Protein AF-A0A655ZKI4-F1 (afdb_monomer)

Mean predicted aligned error: 7.16 Å

Nearest PDB structures (foldseek):
  3srt-assembly2_B  TM=9.860E-01  e=1.056E-05  Clostridioides difficile 630
  4n6b-assembly2_F  TM=9.598E-01  e=2.136E-05  Glycine max
  4n6b-assembly1_D  TM=9.614E-01  e=1.060E-04  Glycine max
  3nz2-assembly1_C  TM=8.302E-01  e=2.589E-05  Vibrio cholerae O1 biovar El Tor str. N16961
  6wye-assembly1_E-4  TM=9.102E-01  e=1.205E-04  Neisseria gonorrhoeae

Structure (mmCIF, N/CA/C/O backbone):
data_AF-A0A655ZKI4-F1
#
_entry.id   AF-A0A655ZKI4-F1
#
loop_
_atom_site.group_PDB
_atom_site.id
_atom_site.type_symbol
_atom_site.label_atom_id
_atom_site.label_alt_id
_atom_site.label_comp_id
_atom_site.label_asym_id
_atom_site.label_entity_id
_atom_site.label_seq_id
_a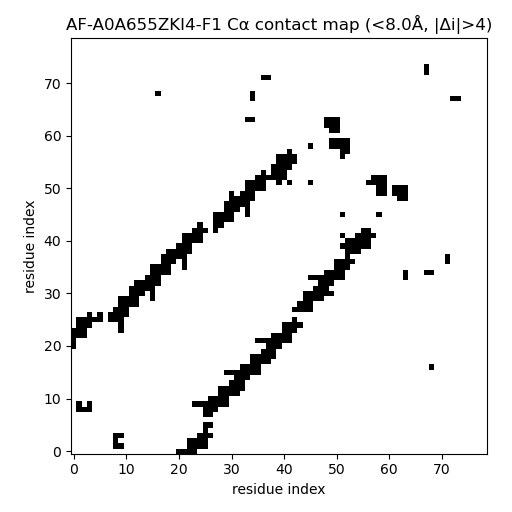tom_site.pdbx_PDB_ins_code
_atom_site.Cartn_x
_atom_site.Cartn_y
_atom_site.Cartn_z
_atom_site.occupancy
_atom_site.B_iso_or_equiv
_atom_site.auth_seq_id
_atom_site.auth_comp_id
_atom_site.auth_asym_id
_atom_site.auth_atom_id
_atom_site.pdbx_PDB_model_num
ATOM 1 N N . MET A 1 1 ? -7.319 -6.582 0.552 1.00 84.19 1 MET A N 1
ATOM 2 C CA . MET A 1 1 ? -7.718 -6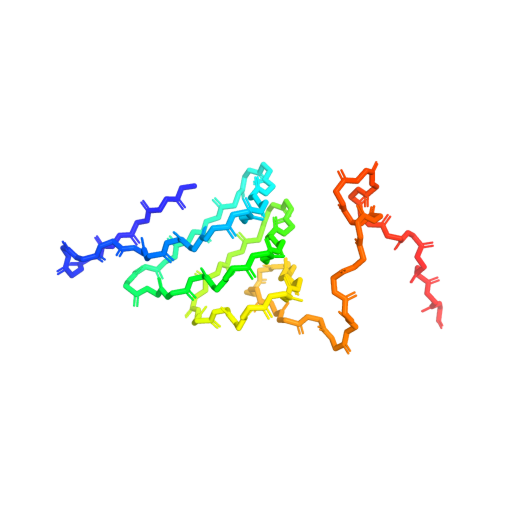.777 1.958 1.00 84.19 1 MET A CA 1
ATOM 3 C C . MET A 1 1 ? -6.954 -5.779 2.808 1.00 84.19 1 MET A C 1
ATOM 5 O O . MET A 1 1 ? -5.762 -5.619 2.581 1.00 84.19 1 MET A O 1
ATOM 9 N N . ILE A 1 2 ? -7.628 -5.117 3.746 1.00 90.75 2 ILE A N 1
ATOM 10 C CA . ILE A 1 2 ? -6.993 -4.328 4.809 1.00 90.75 2 ILE A CA 1
ATOM 11 C C . ILE A 1 2 ? -7.327 -5.051 6.112 1.00 90.75 2 ILE A C 1
ATOM 13 O O . ILE A 1 2 ? -8.498 -5.351 6.345 1.00 9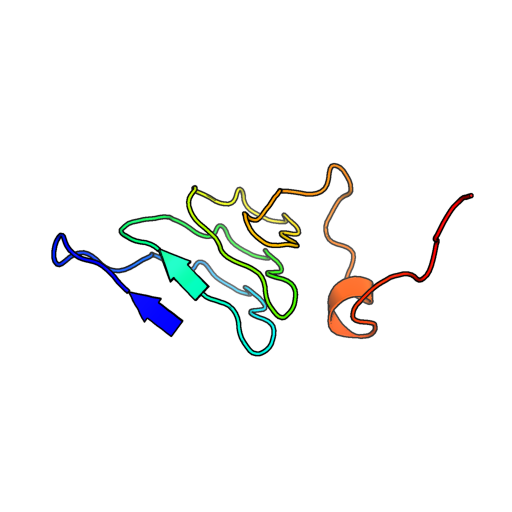0.75 2 ILE A O 1
ATOM 17 N N . GLY A 1 3 ? -6.317 -5.395 6.906 1.00 89.88 3 GLY A N 1
ATOM 18 C CA . GLY A 1 3 ? -6.492 -6.086 8.182 1.00 89.88 3 GLY A CA 1
ATOM 19 C C . GLY A 1 3 ? -5.635 -5.448 9.264 1.00 89.88 3 GLY A C 1
ATOM 20 O O . GLY A 1 3 ? -4.484 -5.111 9.004 1.00 89.88 3 GLY A O 1
ATOM 21 N N . SER A 1 4 ? -6.199 -5.289 10.459 1.00 92.00 4 SER A N 1
ATOM 22 C CA . SER A 1 4 ? -5.527 -4.728 11.633 1.00 92.00 4 SER A CA 1
ATOM 23 C C . SER A 1 4 ? -5.896 -5.533 12.870 1.00 92.00 4 SER A C 1
ATOM 25 O O . SER A 1 4 ? -7.071 -5.849 13.067 1.00 92.00 4 SER A O 1
ATOM 27 N N . ASN A 1 5 ? -4.903 -5.855 13.696 1.00 89.94 5 ASN A N 1
ATOM 28 C CA . ASN A 1 5 ? -5.097 -6.515 14.985 1.00 89.94 5 ASN A CA 1
ATOM 29 C C . ASN A 1 5 ? -5.176 -5.515 16.146 1.00 89.94 5 ASN A C 1
ATOM 31 O O . ASN A 1 5 ? -5.578 -5.896 17.242 1.00 89.94 5 ASN A O 1
ATOM 35 N N . GLN A 1 6 ? -4.830 -4.245 15.910 1.00 88.00 6 GLN A N 1
ATOM 36 C CA . GLN A 1 6 ? -4.840 -3.180 16.922 1.00 88.00 6 GLN A CA 1
ATOM 37 C C . GLN A 1 6 ? -6.093 -2.290 16.863 1.00 88.00 6 GLN A C 1
ATOM 39 O O . GLN A 1 6 ? -6.191 -1.299 17.580 1.00 88.00 6 GLN A O 1
ATOM 44 N N . GLY A 1 7 ? -7.061 -2.622 16.002 1.00 87.81 7 GLY A N 1
ATOM 45 C CA . GLY A 1 7 ? -8.311 -1.867 15.858 1.00 87.81 7 GLY A CA 1
ATOM 46 C C . GLY A 1 7 ? -8.182 -0.564 15.062 1.00 87.81 7 GLY A C 1
ATOM 47 O O . GLY A 1 7 ? -9.180 0.131 14.883 1.00 87.81 7 GLY A O 1
ATOM 48 N N . GLN A 1 8 ? -6.991 -0.255 14.544 1.00 91.62 8 GLN A N 1
ATOM 49 C CA . GLN A 1 8 ? -6.733 0.907 13.698 1.00 91.62 8 GLN A CA 1
ATOM 50 C C . GLN A 1 8 ? -6.368 0.460 12.279 1.00 91.62 8 GLN A C 1
ATOM 52 O O . GLN A 1 8 ? -5.406 -0.279 12.077 1.00 91.62 8 GLN A O 1
ATOM 57 N N . ALA A 1 9 ? -7.195 0.841 11.305 1.00 92.12 9 ALA A N 1
ATOM 58 C CA . ALA A 1 9 ? -7.017 0.467 9.905 1.00 92.12 9 ALA A CA 1
ATOM 59 C C . ALA A 1 9 ? -6.001 1.374 9.199 1.00 92.12 9 ALA A C 1
ATOM 61 O O . ALA A 1 9 ? -5.770 2.503 9.620 1.00 92.12 9 ALA A O 1
ATOM 62 N N . ALA A 1 10 ? -5.456 0.893 8.083 1.00 96.00 10 ALA A N 1
ATOM 63 C CA . ALA A 1 10 ? -4.569 1.682 7.243 1.00 96.00 10 ALA A CA 1
ATOM 64 C C . ALA A 1 10 ? -5.241 2.957 6.707 1.00 96.00 10 ALA A C 1
ATOM 66 O O . ALA A 1 10 ? -6.417 2.951 6.329 1.00 96.00 10 ALA A O 1
ATOM 67 N N . THR A 1 11 ? -4.451 4.022 6.593 1.00 97.38 11 THR A N 1
ATOM 68 C CA . THR A 1 11 ? -4.847 5.277 5.952 1.00 97.38 11 THR A CA 1
ATOM 69 C C . THR A 1 11 ? -4.430 5.255 4.486 1.00 97.38 11 THR A C 1
ATOM 71 O O . THR A 1 11 ? -3.273 4.985 4.166 1.00 97.38 11 THR A O 1
ATOM 74 N N . VAL A 1 12 ? -5.366 5.546 3.583 1.00 96.94 12 VAL A N 1
ATOM 75 C CA . VAL A 1 12 ? -5.114 5.629 2.138 1.00 96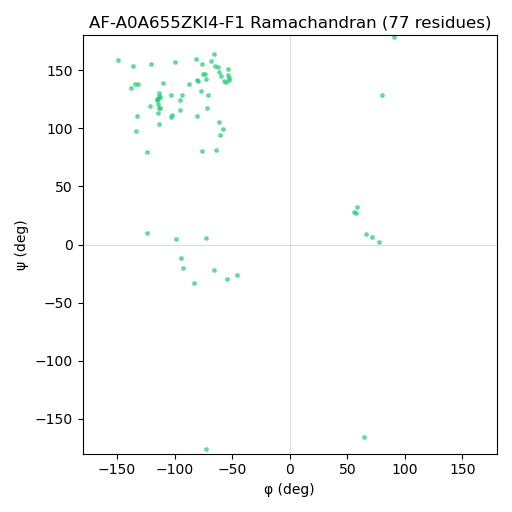.94 12 VAL A CA 1
ATOM 76 C C . VAL A 1 12 ? -5.320 7.070 1.692 1.00 96.94 12 VAL A C 1
ATOM 78 O O . VAL A 1 12 ? -6.403 7.616 1.886 1.00 96.94 12 VAL A O 1
ATOM 81 N N . GLY A 1 13 ? -4.274 7.666 1.125 1.00 96.94 13 GLY A N 1
ATOM 82 C CA . GLY A 1 13 ? -4.290 9.019 0.584 1.00 96.94 13 GLY A CA 1
ATOM 83 C C . GLY A 1 13 ? -5.066 9.153 -0.727 1.0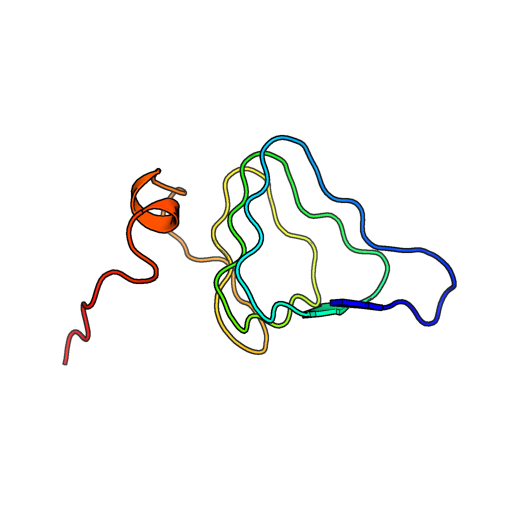0 96.94 13 GLY A C 1
ATOM 84 O O . GLY A 1 13 ? -5.651 8.198 -1.253 1.00 96.94 13 GLY A O 1
ATOM 85 N N . ASP A 1 14 ? -5.034 10.356 -1.284 1.00 96.44 14 ASP A N 1
ATOM 86 C CA . ASP A 1 14 ? -5.761 10.698 -2.501 1.00 96.44 14 ASP A CA 1
ATOM 87 C C . ASP A 1 14 ? -5.114 10.075 -3.744 1.00 96.44 14 ASP A C 1
ATOM 89 O O . ASP A 1 14 ? -3.895 9.938 -3.853 1.00 96.44 14 ASP A O 1
ATOM 93 N N . CYS A 1 15 ? -5.935 9.715 -4.735 1.00 92.81 15 CYS A N 1
ATOM 94 C CA . CYS A 1 15 ? -5.473 9.209 -6.036 1.00 92.81 15 CYS A CA 1
ATOM 95 C C . CYS A 1 15 ? -4.569 7.956 -5.968 1.00 92.81 15 CYS A C 1
ATOM 97 O O . CYS A 1 15 ? -3.758 7.728 -6.867 1.00 92.81 15 CYS A O 1
ATOM 99 N N . VAL A 1 16 ? -4.710 7.125 -4.931 1.00 93.94 16 VAL A N 1
ATOM 100 C CA . VAL A 1 16 ? -3.978 5.857 -4.813 1.00 93.94 16 VAL A CA 1
ATOM 101 C C . VAL A 1 16 ? -4.601 4.786 -5.712 1.00 93.94 16 VAL A C 1
ATOM 103 O O . VAL A 1 16 ? -5.806 4.540 -5.675 1.00 93.94 16 VAL A O 1
ATOM 106 N N . TYR A 1 17 ? -3.770 4.087 -6.486 1.00 93.38 17 TYR A N 1
ATOM 107 C CA . TYR A 1 17 ? -4.177 2.879 -7.204 1.00 93.38 17 TYR A CA 1
ATOM 108 C C . TYR A 1 17 ? -3.823 1.628 -6.398 1.00 93.38 17 TYR A C 1
ATOM 110 O O . TYR A 1 17 ? -2.656 1.403 -6.077 1.00 93.38 17 TYR A O 1
ATOM 118 N N . ILE A 1 18 ? -4.811 0.774 -6.125 1.00 94.19 18 ILE A N 1
ATOM 119 C CA . ILE A 1 18 ? -4.613 -0.519 -5.459 1.00 94.19 18 ILE A CA 1
ATOM 120 C C . ILE A 1 18 ? -4.950 -1.638 -6.443 1.00 94.19 18 ILE A C 1
ATOM 122 O O . ILE A 1 18 ? -6.101 -1.812 -6.840 1.00 94.19 18 ILE A O 1
ATOM 126 N N . GLY A 1 19 ? -3.932 -2.402 -6.835 1.00 92.19 19 GLY A N 1
ATOM 127 C CA . GLY A 1 19 ? -4.075 -3.548 -7.721 1.00 92.19 19 GLY A CA 1
ATOM 128 C C . GLY A 1 19 ? -4.878 -4.698 -7.095 1.00 92.19 19 GLY A C 1
ATOM 129 O O . GLY A 1 19 ? -5.067 -4.764 -5.876 1.00 92.19 19 GLY A O 1
ATOM 130 N N . PRO A 1 20 ? -5.345 -5.653 -7.916 1.00 93.25 20 PRO A N 1
ATOM 131 C CA . PRO A 1 20 ? -6.084 -6.808 -7.424 1.00 93.25 20 PRO A CA 1
ATOM 132 C C . PRO A 1 20 ? -5.235 -7.661 -6.472 1.00 93.25 20 PRO A C 1
ATOM 134 O O . PRO A 1 20 ? -4.019 -7.777 -6.622 1.00 93.25 20 PRO A O 1
ATOM 137 N N . HIS A 1 21 ? -5.900 -8.301 -5.506 1.00 95.25 21 HIS A N 1
ATOM 138 C CA . HIS A 1 21 ? -5.276 -9.225 -4.549 1.00 95.25 21 HIS A CA 1
ATOM 139 C C . HIS A 1 21 ? -4.144 -8.601 -3.701 1.00 95.25 21 HIS A C 1
ATOM 141 O O . HIS A 1 21 ? -3.194 -9.274 -3.319 1.00 95.25 21 HIS A O 1
ATOM 147 N N . VAL A 1 22 ? -4.236 -7.310 -3.386 1.00 97.19 22 VAL A N 1
ATOM 148 C CA . VAL A 1 22 ? -3.328 -6.654 -2.433 1.00 97.19 22 VAL A CA 1
ATOM 149 C C . VAL A 1 22 ? -3.758 -6.932 -0.991 1.00 97.19 22 VAL A C 1
ATOM 151 O O . VAL A 1 22 ? -4.953 -6.890 -0.681 1.00 97.19 22 VAL A O 1
ATOM 154 N N . SER A 1 23 ? -2.787 -7.135 -0.100 1.00 97.19 23 SER A N 1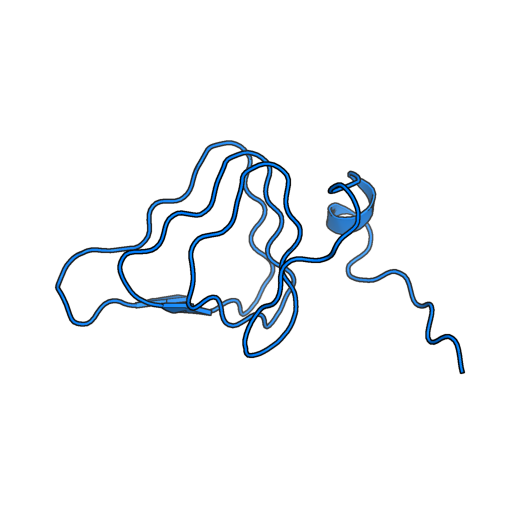
ATOM 155 C CA . SER A 1 23 ? -2.976 -7.174 1.354 1.00 97.19 23 SER A CA 1
ATOM 156 C C . SER A 1 23 ? -2.229 -6.019 2.018 1.00 97.19 23 SER A C 1
ATOM 158 O O . SER A 1 23 ? -1.029 -5.859 1.817 1.00 97.19 23 SER A O 1
ATOM 160 N N . ILE A 1 24 ? -2.938 -5.220 2.810 1.00 97.06 24 ILE A N 1
ATOM 161 C CA . ILE A 1 24 ? -2.415 -4.088 3.584 1.00 97.06 24 ILE A CA 1
ATOM 162 C C . I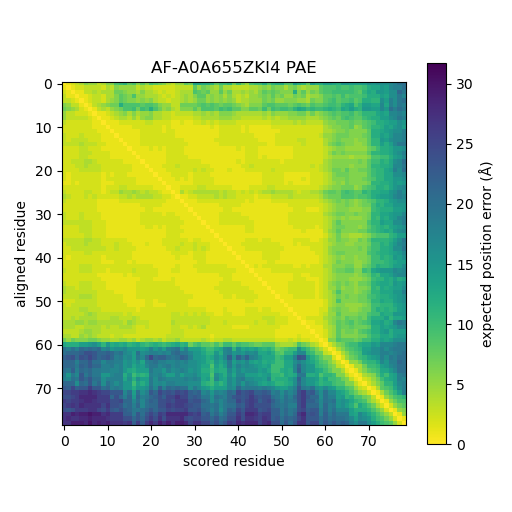LE A 1 24 ? -2.555 -4.450 5.062 1.00 97.06 24 ILE A C 1
ATOM 164 O O . ILE A 1 24 ? -3.630 -4.879 5.491 1.00 97.06 24 ILE A O 1
ATOM 168 N N . VAL A 1 25 ? -1.459 -4.326 5.805 1.00 95.62 25 VAL A N 1
ATOM 169 C CA . VAL A 1 25 ? -1.317 -4.871 7.156 1.00 95.62 25 VAL A CA 1
ATOM 170 C C . VAL A 1 25 ? -1.149 -3.740 8.168 1.00 95.62 25 VAL A C 1
ATOM 172 O O . VAL A 1 25 ? -0.205 -2.963 8.058 1.00 95.62 25 VAL A O 1
ATOM 175 N N . GLU A 1 26 ? -2.033 -3.727 9.168 1.00 94.44 26 GLU A N 1
ATOM 176 C CA . GLU A 1 26 ? -2.056 -2.824 10.328 1.00 94.44 26 GLU A CA 1
ATOM 177 C C . GLU A 1 26 ? -2.281 -1.334 9.989 1.00 94.44 26 GLU A C 1
ATOM 179 O O . GLU A 1 26 ? -2.763 -0.974 8.910 1.00 94.44 26 GLU A O 1
ATOM 184 N N . ASP A 1 27 ? -2.005 -0.479 10.974 1.00 95.62 27 ASP A N 1
ATOM 185 C CA . ASP A 1 27 ? -2.055 0.980 10.917 1.00 95.62 27 ASP A CA 1
ATOM 186 C C . ASP A 1 27 ? -0.836 1.530 10.164 1.00 95.62 27 ASP A C 1
ATOM 188 O O . ASP A 1 27 ? 0.171 1.911 10.759 1.00 95.62 27 ASP A O 1
ATOM 192 N N . ILE A 1 28 ? -0.909 1.497 8.833 1.00 95.88 28 ILE A N 1
ATOM 193 C CA . ILE A 1 28 ? 0.087 2.115 7.952 1.00 95.88 28 ILE A CA 1
ATOM 194 C C . ILE A 1 28 ? -0.547 3.173 7.057 1.00 95.88 28 ILE A C 1
ATOM 196 O O . ILE A 1 28 ? -1.735 3.114 6.731 1.00 95.88 28 ILE A O 1
ATOM 200 N N . THR A 1 29 ? 0.266 4.119 6.606 1.00 97.69 29 THR A N 1
ATOM 201 C CA . THR A 1 29 ? -0.148 5.182 5.691 1.00 97.69 29 THR A CA 1
ATOM 202 C C . THR A 1 29 ? 0.327 4.897 4.273 1.00 97.69 29 THR A C 1
ATOM 204 O O . THR A 1 29 ? 1.513 4.669 4.031 1.00 97.69 29 THR A O 1
ATOM 207 N N . ILE A 1 30 ? -0.593 4.959 3.310 1.00 97.25 30 ILE A N 1
ATOM 208 C CA . ILE A 1 30 ? -0.285 4.983 1.881 1.00 97.25 30 ILE A CA 1
ATOM 209 C C . ILE A 1 30 ? -0.439 6.415 1.381 1.00 97.25 30 ILE A C 1
ATOM 211 O O . ILE A 1 30 ? -1.554 6.921 1.299 1.00 97.25 30 ILE A O 1
ATOM 215 N N . GLY A 1 31 ? 0.678 7.060 1.049 1.00 96.69 31 GLY A N 1
ATOM 216 C CA . GLY A 1 31 ? 0.700 8.445 0.593 1.00 96.69 31 GLY A CA 1
ATOM 217 C C . GLY A 1 31 ? 0.071 8.650 -0.786 1.00 96.69 31 GLY A C 1
ATOM 218 O O . GLY A 1 31 ? 0.020 7.731 -1.610 1.00 96.69 31 GLY A O 1
ATOM 219 N N . ASP A 1 32 ? -0.347 9.885 -1.043 1.00 95.50 32 ASP A N 1
ATOM 220 C CA . ASP A 1 32 ? -1.087 10.296 -2.239 1.00 95.50 32 ASP A CA 1
ATOM 221 C C . ASP A 1 32 ? -0.401 9.900 -3.551 1.00 95.50 32 ASP A C 1
ATOM 223 O O . ASP A 1 32 ? 0.828 9.893 -3.657 1.00 95.50 32 ASP A O 1
ATOM 227 N N . GLY A 1 33 ? -1.193 9.571 -4.570 1.00 89.56 33 GLY A N 1
ATOM 228 C CA . GLY A 1 33 ? -0.707 9.232 -5.911 1.00 89.56 33 GLY A CA 1
ATOM 229 C C . GLY A 1 33 ? 0.103 7.932 -5.989 1.00 89.56 33 GLY A C 1
ATOM 230 O O . GLY A 1 33 ? 0.715 7.648 -7.019 1.00 89.56 33 GLY A O 1
ATOM 231 N N . SER A 1 34 ? 0.149 7.142 -4.912 1.00 93.81 34 SER A N 1
ATOM 232 C CA . SER A 1 34 ? 0.899 5.886 -4.888 1.00 93.81 34 SER A CA 1
ATOM 233 C C . SER A 1 34 ? 0.193 4.761 -5.644 1.00 93.81 34 SER A C 1
ATOM 235 O O . SER A 1 34 ? -1.027 4.727 -5.793 1.00 93.81 34 SER A O 1
ATOM 237 N N . ILE A 1 35 ? 0.979 3.791 -6.099 1.00 93.06 35 ILE A N 1
ATOM 238 C CA . ILE A 1 35 ? 0.525 2.621 -6.848 1.00 93.06 35 ILE A CA 1
ATOM 239 C C . ILE A 1 35 ? 0.947 1.373 -6.081 1.00 93.06 35 ILE A C 1
ATOM 241 O O . ILE A 1 35 ? 2.137 1.117 -5.902 1.00 93.06 35 ILE A O 1
ATOM 245 N N . ILE A 1 36 ? -0.018 0.559 -5.673 1.00 94.62 36 ILE A N 1
ATOM 246 C CA . ILE A 1 36 ? 0.225 -0.753 -5.079 1.00 94.62 36 ILE A CA 1
ATOM 247 C C . ILE A 1 36 ? -0.037 -1.816 -6.144 1.00 94.62 36 ILE A C 1
ATOM 249 O O . ILE A 1 36 ? -1.170 -2.010 -6.581 1.00 94.62 36 ILE A O 1
ATOM 253 N N . GLY A 1 37 ? 1.015 -2.494 -6.595 1.00 92.62 37 GLY A N 1
ATOM 254 C CA . GLY A 1 37 ? 0.933 -3.526 -7.623 1.00 92.62 37 GLY A CA 1
ATOM 255 C C . GLY A 1 37 ? 0.131 -4.744 -7.166 1.00 92.62 37 GLY A C 1
ATOM 256 O O . GLY A 1 37 ? 0.069 -5.052 -5.974 1.00 92.62 37 GLY A O 1
ATOM 257 N N . ALA A 1 38 ? -0.457 -5.460 -8.124 1.00 92.81 38 ALA A N 1
ATOM 258 C CA . ALA A 1 38 ? -1.242 -6.664 -7.859 1.00 92.81 38 ALA A CA 1
ATOM 259 C C . ALA A 1 38 ? -0.469 -7.700 -7.019 1.00 92.81 38 ALA A C 1
ATOM 261 O O . ALA A 1 38 ? 0.733 -7.887 -7.209 1.00 92.81 38 ALA A O 1
ATOM 262 N N . GLY A 1 39 ? -1.159 -8.376 -6.096 1.00 93.31 39 GLY A N 1
ATOM 263 C CA . GLY A 1 39 ? -0.564 -9.417 -5.247 1.00 93.31 39 GLY A CA 1
ATOM 264 C C . GLY A 1 39 ? 0.404 -8.915 -4.165 1.00 93.31 39 GLY A C 1
ATOM 265 O O . GLY A 1 39 ? 1.061 -9.729 -3.517 1.00 93.31 39 GLY A O 1
ATOM 266 N N . SER A 1 40 ? 0.544 -7.598 -3.976 1.00 96.94 40 SER A N 1
ATOM 267 C CA . SER A 1 40 ? 1.506 -7.052 -3.012 1.00 96.94 40 SER A CA 1
ATOM 268 C C . SER A 1 40 ? 1.040 -7.199 -1.563 1.00 96.94 40 SER A C 1
ATOM 270 O O . SER A 1 40 ? -0.147 -7.062 -1.267 1.00 96.94 40 SER A O 1
ATOM 272 N N . VAL A 1 41 ? 1.995 -7.400 -0.650 1.00 97.50 41 VAL A N 1
ATOM 273 C CA . VAL A 1 41 ? 1.760 -7.414 0.805 1.00 97.50 41 VAL A CA 1
ATOM 274 C C . VAL A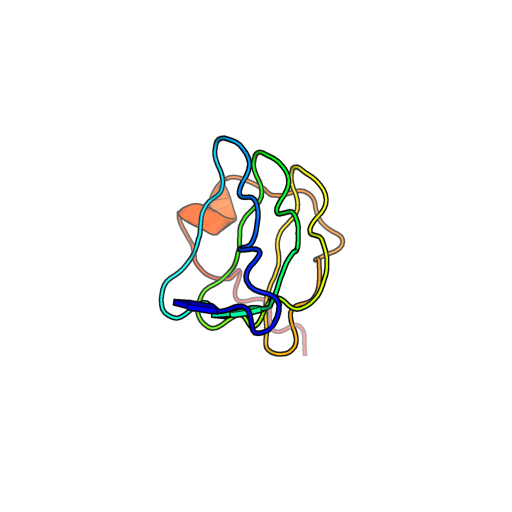 1 41 ? 2.464 -6.220 1.442 1.00 97.50 41 VAL A C 1
ATOM 276 O O . VAL A 1 41 ? 3.687 -6.209 1.582 1.00 97.50 41 VAL A O 1
ATOM 279 N N . VAL A 1 42 ? 1.701 -5.190 1.796 1.00 97.12 42 VAL A N 1
ATOM 280 C CA . VAL A 1 42 ? 2.207 -3.909 2.299 1.00 97.12 42 VAL A CA 1
ATOM 281 C C . VAL A 1 42 ? 2.195 -3.924 3.824 1.00 97.12 42 VAL A C 1
ATOM 283 O O . VAL A 1 42 ? 1.139 -4.029 4.438 1.00 97.12 42 VAL A O 1
ATOM 286 N N . ILE A 1 43 ? 3.388 -3.844 4.415 1.00 96.31 43 ILE A N 1
ATOM 287 C CA . ILE A 1 43 ? 3.627 -3.977 5.867 1.00 96.31 43 ILE A CA 1
ATOM 288 C C . ILE A 1 43 ? 4.357 -2.762 6.467 1.00 96.31 43 ILE A C 1
ATOM 290 O O . ILE A 1 43 ? 4.888 -2.844 7.569 1.00 96.31 43 ILE A O 1
ATOM 294 N N . ARG A 1 44 ? 4.502 -1.674 5.700 1.00 95.75 44 ARG A N 1
ATOM 295 C CA . ARG A 1 44 ? 5.176 -0.425 6.097 1.00 95.75 44 ARG A CA 1
ATOM 296 C C . ARG A 1 44 ? 4.524 0.743 5.376 1.00 95.75 44 ARG A C 1
ATOM 298 O O . ARG A 1 44 ? 3.986 0.533 4.287 1.00 95.75 44 ARG A O 1
ATOM 305 N N . ASP A 1 45 ? 4.686 1.941 5.922 1.00 97.25 45 ASP A N 1
ATOM 306 C CA . ASP A 1 45 ? 4.265 3.176 5.265 1.00 97.25 45 ASP A CA 1
ATOM 307 C C . ASP A 1 45 ? 4.830 3.302 3.846 1.00 97.25 45 ASP A C 1
ATOM 309 O O . ASP A 1 45 ? 5.970 2.920 3.550 1.00 97.25 45 ASP A O 1
ATOM 313 N N . VAL A 1 46 ? 4.003 3.858 2.965 1.00 96.06 46 VAL A N 1
ATOM 314 C CA . VAL A 1 46 ? 4.311 4.101 1.559 1.00 96.06 46 VAL A CA 1
ATOM 315 C C . VAL A 1 46 ? 4.380 5.612 1.345 1.00 96.06 46 VAL A C 1
ATOM 317 O O . VAL A 1 46 ? 3.368 6.291 1.519 1.00 96.06 46 VAL A O 1
ATOM 320 N N . PRO A 1 47 ? 5.542 6.165 0.956 1.00 95.38 47 PRO A N 1
ATOM 321 C CA . PRO A 1 47 ? 5.657 7.587 0.653 1.00 95.38 47 PRO A CA 1
ATOM 322 C C . PRO A 1 47 ? 4.763 7.991 -0.532 1.00 95.38 47 PRO A C 1
ATOM 324 O O . PRO A 1 47 ? 4.558 7.165 -1.424 1.00 95.38 47 PRO A O 1
ATOM 327 N N . PRO A 1 48 ? 4.301 9.253 -0.619 1.00 94.69 48 PRO A N 1
ATOM 328 C CA . PRO A 1 48 ? 3.543 9.741 -1.771 1.00 94.69 48 PRO A CA 1
ATOM 329 C C . PRO A 1 48 ? 4.262 9.504 -3.107 1.00 94.69 48 PRO A C 1
ATOM 331 O O . PRO A 1 48 ? 5.494 9.504 -3.173 1.00 94.69 48 PRO A O 1
ATOM 334 N N . ASN A 1 49 ? 3.495 9.341 -4.184 1.00 90.00 49 ASN A N 1
ATOM 335 C CA . ASN A 1 49 ? 3.964 9.115 -5.554 1.00 90.00 49 ASN A CA 1
ATOM 336 C C . ASN A 1 49 ? 4.894 7.894 -5.709 1.00 90.00 49 ASN A C 1
ATOM 338 O O . ASN A 1 49 ? 5.734 7.858 -6.617 1.00 90.00 49 ASN A O 1
ATOM 342 N N . SER A 1 50 ? 4.747 6.877 -4.857 1.00 90.38 50 SER A N 1
ATOM 343 C CA . SER A 1 50 ? 5.579 5.667 -4.878 1.00 90.38 50 SER A CA 1
ATOM 344 C C . SER A 1 50 ? 4.903 4.492 -5.579 1.00 90.38 50 SER A C 1
ATOM 346 O O . SER A 1 50 ? 3.681 4.406 -5.645 1.00 90.38 50 SER A O 1
ATOM 348 N N . VAL A 1 51 ? 5.700 3.536 -6.063 1.00 92.31 51 VAL A N 1
ATOM 349 C CA . VAL A 1 51 ? 5.201 2.243 -6.561 1.00 92.31 51 VAL A CA 1
ATOM 350 C C . VAL A 1 51 ? 5.664 1.132 -5.630 1.00 92.31 51 VAL A C 1
ATOM 352 O O . VAL A 1 51 ? 6.863 1.007 -5.383 1.00 92.31 51 VAL A O 1
ATOM 355 N N . VAL A 1 52 ? 4.736 0.311 -5.140 1.00 93.62 52 VAL A N 1
ATOM 356 C CA . VAL A 1 52 ? 5.014 -0.841 -4.273 1.00 93.62 52 VAL A CA 1
ATOM 357 C C . VAL A 1 52 ? 4.680 -2.132 -4.999 1.00 93.62 52 VAL A C 1
ATOM 359 O O . VAL A 1 52 ? 3.579 -2.279 -5.522 1.00 93.62 52 VAL A O 1
ATOM 362 N N . VAL A 1 53 ? 5.611 -3.085 -4.998 1.00 93.25 53 VAL A N 1
ATOM 363 C CA . VAL A 1 53 ? 5.401 -4.423 -5.571 1.00 93.25 53 VAL A CA 1
ATOM 364 C C . VAL A 1 53 ? 5.941 -5.525 -4.663 1.00 93.25 53 VAL A C 1
ATOM 366 O O . VAL A 1 53 ? 6.890 -5.314 -3.903 1.00 93.25 53 VAL A O 1
ATOM 369 N N . GLY A 1 54 ? 5.356 -6.717 -4.788 1.00 91.00 54 GLY A N 1
ATOM 370 C CA . GLY A 1 54 ? 5.866 -7.959 -4.212 1.00 91.00 54 GLY A CA 1
ATOM 371 C C . GLY A 1 54 ? 5.360 -8.282 -2.804 1.00 91.00 54 GLY A C 1
ATOM 372 O O . GLY A 1 54 ? 4.606 -7.534 -2.180 1.00 91.00 54 GLY A O 1
ATOM 373 N N . ASN A 1 55 ? 5.800 -9.433 -2.302 1.00 95.81 55 ASN A N 1
ATOM 374 C CA . ASN A 1 55 ? 5.502 -9.932 -0.965 1.00 95.81 55 ASN A CA 1
ATOM 375 C C . ASN A 1 55 ? 6.810 -10.411 -0.300 1.00 95.81 55 ASN A C 1
ATOM 377 O O . ASN A 1 55 ? 7.359 -11.420 -0.740 1.00 95.81 55 ASN A O 1
ATOM 381 N N . PRO A 1 56 ? 7.331 -9.719 0.731 1.00 93.44 56 PRO A N 1
ATOM 382 C CA . PRO A 1 56 ? 6.823 -8.469 1.299 1.00 93.44 56 PRO A CA 1
ATOM 383 C C . PRO A 1 56 ? 7.079 -7.264 0.377 1.00 93.44 56 PRO A C 1
ATOM 385 O O . PRO A 1 56 ? 8.158 -7.141 -0.204 1.00 93.44 56 PRO A O 1
ATOM 388 N N . GLY A 1 57 ? 6.128 -6.333 0.315 1.00 94.00 57 GLY A N 1
ATOM 389 C CA . GLY A 1 57 ? 6.137 -5.165 -0.565 1.00 94.00 57 GLY A CA 1
ATOM 390 C C . GLY A 1 57 ? 7.383 -4.293 -0.411 1.00 94.00 57 GLY A C 1
ATOM 391 O O . GLY A 1 57 ? 7.909 -4.096 0.696 1.00 94.00 57 GLY A O 1
ATOM 392 N N . ARG A 1 58 ? 7.896 -3.795 -1.536 1.00 93.25 58 ARG A N 1
ATOM 393 C CA . ARG A 1 58 ? 9.044 -2.881 -1.602 1.00 93.25 58 ARG A CA 1
ATOM 394 C C . ARG A 1 58 ? 8.720 -1.698 -2.502 1.00 93.25 58 ARG A C 1
ATOM 396 O O . ARG A 1 58 ? 8.137 -1.884 -3.567 1.00 93.25 58 ARG A O 1
ATOM 403 N N . VAL A 1 59 ? 9.125 -0.508 -2.061 1.00 91.62 59 VAL A N 1
ATOM 404 C CA . VAL A 1 59 ? 9.064 0.711 -2.872 1.00 91.62 59 VAL A CA 1
ATOM 405 C C . VAL A 1 59 ? 10.119 0.618 -3.973 1.00 91.62 59 VAL A C 1
ATOM 407 O O . VAL A 1 59 ? 11.285 0.334 -3.694 1.00 91.62 59 VAL A O 1
ATOM 410 N N . LEU A 1 60 ? 9.717 0.842 -5.221 1.00 86.00 60 LEU A N 1
ATOM 411 C CA . LEU A 1 60 ? 10.629 0.924 -6.358 1.00 86.00 60 LEU A CA 1
ATOM 412 C C . LEU A 1 60 ? 11.296 2.303 -6.408 1.00 86.00 60 LEU A C 1
ATOM 414 O O . LEU A 1 60 ? 10.653 3.327 -6.213 1.00 86.00 60 LEU A O 1
ATOM 418 N N . THR A 1 61 ? 12.584 2.343 -6.749 1.00 70.12 61 THR A N 1
ATOM 419 C CA . THR A 1 61 ? 13.398 3.576 -6.803 1.00 70.12 61 THR A CA 1
ATOM 420 C C . THR A 1 61 ? 13.062 4.498 -7.990 1.00 70.12 61 THR A C 1
ATOM 422 O O . THR A 1 61 ? 13.750 5.488 -8.216 1.00 70.12 61 THR A O 1
ATOM 425 N N . ARG A 1 62 ? 12.033 4.196 -8.792 1.00 61.72 62 ARG A N 1
ATOM 426 C CA . ARG A 1 62 ? 11.663 4.996 -9.972 1.00 61.72 62 ARG A CA 1
ATOM 427 C C . ARG A 1 62 ? 10.339 5.723 -9.724 1.00 61.72 62 ARG A C 1
ATOM 429 O O . ARG A 1 62 ? 9.434 5.098 -9.173 1.00 61.72 62 ARG A O 1
ATOM 436 N N . PRO A 1 63 ? 10.199 6.996 -10.143 1.00 54.56 63 PRO A N 1
ATOM 437 C CA . PRO A 1 63 ? 8.957 7.740 -9.965 1.00 54.56 63 PRO A CA 1
ATOM 438 C C . PRO A 1 63 ? 7.786 6.998 -10.618 1.00 54.56 63 PRO A C 1
ATOM 440 O O . PRO A 1 63 ? 7.928 6.402 -11.693 1.00 54.56 63 PRO A O 1
ATOM 443 N N . SER A 1 64 ? 6.638 7.017 -9.940 1.00 54.12 64 SER A N 1
ATOM 444 C CA . SER A 1 64 ? 5.375 6.454 -10.415 1.00 54.12 64 SER A CA 1
ATOM 445 C C . SER A 1 64 ? 4.979 7.109 -11.741 1.00 54.12 64 SER A C 1
ATOM 447 O O . SER A 1 64 ? 4.486 8.228 -11.811 1.00 54.12 64 SER A O 1
ATOM 449 N N . HIS A 1 65 ? 5.245 6.424 -12.849 1.00 57.91 65 HIS A N 1
ATOM 450 C CA . HIS A 1 65 ? 4.756 6.852 -14.151 1.00 57.91 65 HIS A CA 1
ATOM 451 C C . HIS A 1 65 ? 3.358 6.261 -14.369 1.00 57.91 65 HIS A C 1
ATOM 453 O O . HIS A 1 65 ? 3.145 5.080 -14.094 1.00 57.91 65 HIS A O 1
ATOM 459 N N . GLN A 1 66 ? 2.417 7.045 -14.910 1.00 51.72 66 GLN A N 1
ATOM 460 C CA . GLN A 1 66 ? 1.041 6.625 -15.247 1.00 51.72 66 GLN A CA 1
ATOM 461 C C . GLN A 1 66 ? 0.983 5.266 -15.982 1.00 51.72 66 GLN A C 1
ATOM 463 O O . GLN A 1 66 ? -0.009 4.540 -15.906 1.00 51.72 66 GLN A O 1
ATOM 468 N N . THR A 1 67 ? 2.056 4.902 -16.690 1.00 55.03 67 THR A N 1
ATOM 469 C CA . THR A 1 67 ? 2.232 3.609 -17.360 1.00 55.03 67 THR A CA 1
ATOM 470 C C . THR A 1 67 ? 2.048 2.400 -16.437 1.00 55.03 67 THR A C 1
ATOM 472 O O . THR A 1 67 ? 1.525 1.397 -16.910 1.00 55.03 67 THR A O 1
ATOM 475 N N . TYR A 1 68 ? 2.345 2.483 -15.132 1.00 57.53 68 TYR A N 1
ATOM 476 C CA . TYR A 1 68 ? 2.108 1.368 -14.197 1.00 57.53 68 TYR A CA 1
ATOM 477 C C . TYR A 1 68 ? 0.613 1.038 -13.997 1.00 57.53 68 TYR A C 1
ATOM 479 O O . TYR A 1 68 ? 0.293 -0.086 -13.621 1.00 57.53 68 TYR A O 1
ATOM 487 N N . ILE A 1 69 ? -0.303 1.980 -14.275 1.00 56.56 69 ILE A N 1
ATOM 488 C CA . ILE A 1 69 ? -1.763 1.770 -14.181 1.00 56.56 69 ILE A CA 1
ATOM 489 C C . ILE A 1 69 ? -2.309 1.095 -15.451 1.00 56.56 69 ILE A C 1
ATOM 491 O O . ILE A 1 69 ? -3.257 0.317 -15.382 1.00 56.56 69 ILE A O 1
ATOM 495 N N . ARG A 1 70 ? -1.719 1.375 -16.624 1.00 51.72 70 ARG A N 1
ATOM 496 C CA . ARG A 1 70 ? -2.166 0.809 -17.915 1.00 51.72 70 ARG A CA 1
ATOM 497 C C . ARG A 1 70 ? -1.436 -0.475 -18.312 1.00 51.72 70 ARG A C 1
ATOM 499 O O . ARG A 1 70 ? -1.960 -1.240 -19.113 1.00 51.72 70 ARG A O 1
ATOM 506 N N . HIS A 1 71 ? -0.261 -0.720 -17.740 1.00 50.84 71 HIS A N 1
ATOM 507 C CA . HIS A 1 71 ? 0.520 -1.935 -17.923 1.00 50.84 71 HIS A CA 1
ATOM 508 C C . HIS A 1 71 ? 0.992 -2.434 -16.552 1.00 50.84 71 HIS A C 1
ATOM 510 O O . HIS A 1 71 ? 1.994 -1.930 -16.035 1.00 50.84 71 HIS A O 1
ATOM 516 N N . PRO A 1 72 ? 0.294 -3.404 -15.928 1.00 46.03 72 PRO A N 1
ATOM 517 C CA . PRO A 1 72 ? 0.846 -4.096 -14.773 1.00 46.03 72 PRO A CA 1
ATOM 518 C C . PRO A 1 72 ? 2.134 -4.815 -15.221 1.00 46.03 72 PRO A C 1
ATOM 520 O O . PRO A 1 72 ? 2.071 -5.819 -15.921 1.00 46.03 72 PRO A O 1
ATOM 523 N N . ALA A 1 73 ? 3.278 -4.250 -14.813 1.00 45.22 73 ALA A N 1
ATOM 524 C CA . ALA A 1 73 ? 4.674 -4.578 -15.152 1.00 45.22 73 ALA A CA 1
ATOM 525 C C . ALA A 1 73 ? 5.214 -4.038 -16.501 1.00 45.22 73 ALA A C 1
ATOM 527 O O . ALA A 1 73 ? 4.663 -4.334 -17.560 1.00 45.22 73 ALA A O 1
ATOM 528 N N . PRO A 1 74 ? 6.383 -3.359 -16.517 1.00 42.75 74 PRO A N 1
ATOM 529 C CA . PRO A 1 74 ? 7.313 -3.515 -17.621 1.00 42.75 74 PRO A CA 1
ATOM 530 C C . PRO A 1 74 ? 7.948 -4.906 -17.499 1.00 42.75 74 PRO A C 1
ATOM 532 O O . PRO A 1 74 ? 8.636 -5.207 -16.522 1.00 42.75 74 PRO A O 1
ATOM 535 N N . LEU A 1 75 ? 7.714 -5.752 -18.501 1.00 50.78 75 LEU A N 1
ATOM 536 C CA . LEU A 1 75 ? 8.550 -6.912 -18.790 1.00 50.78 75 LEU A CA 1
ATOM 537 C C . LEU A 1 75 ? 9.947 -6.416 -19.190 1.00 50.78 75 LEU A C 1
ATOM 539 O O . LEU A 1 75 ? 10.271 -6.325 -20.367 1.00 50.78 75 LEU A O 1
ATOM 543 N N . GLU A 1 76 ? 10.786 -6.087 -18.220 1.00 50.22 76 GLU A N 1
ATOM 544 C CA . GLU A 1 76 ? 12.228 -6.166 -18.416 1.00 50.22 76 GLU A CA 1
ATOM 545 C C . GLU A 1 76 ? 12.793 -7.069 -17.324 1.00 50.22 76 GLU A C 1
ATOM 547 O O . GLU A 1 76 ? 13.352 -6.624 -16.323 1.00 50.22 76 GLU A O 1
ATOM 552 N N . SER A 1 77 ? 12.658 -8.379 -17.552 1.00 46.69 77 SER A N 1
ATOM 553 C CA . SER A 1 77 ? 13.693 -9.313 -17.128 1.00 46.69 77 SER A CA 1
ATOM 554 C C . SER A 1 77 ? 14.971 -8.917 -17.868 1.00 46.69 77 SER A C 1
ATOM 556 O O . SER A 1 77 ? 15.181 -9.299 -19.021 1.00 46.69 77 SER A O 1
ATOM 558 N N . LYS A 1 78 ? 15.813 -8.096 -17.247 1.00 37.56 78 LYS A N 1
ATOM 559 C CA . LYS A 1 78 ? 17.211 -8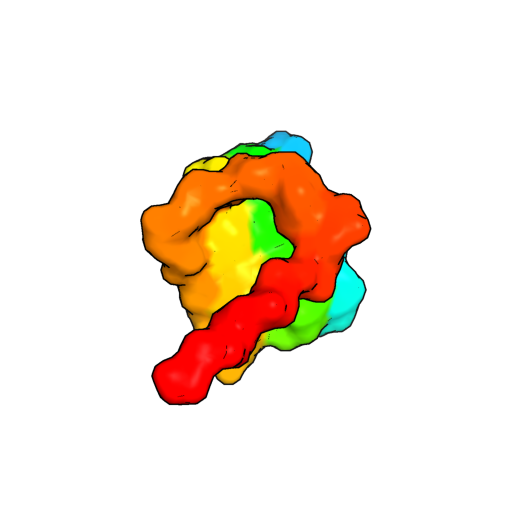.064 -17.659 1.00 37.56 78 LYS A CA 1
ATOM 560 C C . LYS A 1 78 ? 17.892 -9.248 -16.987 1.00 37.56 78 LYS A C 1
ATOM 562 O O . LYS A 1 78 ? 17.948 -9.307 -15.761 1.00 37.56 78 LYS A O 1
ATOM 567 N N . SER A 1 79 ? 18.243 -10.200 -17.852 1.00 43.06 79 SER A N 1
ATOM 568 C CA . SER A 1 79 ? 19.131 -11.343 -17.633 1.00 43.06 79 SER A CA 1
ATOM 569 C C . SER A 1 79 ? 20.377 -10.987 -16.832 1.00 43.06 79 SER A C 1
ATOM 571 O O . SER A 1 79 ? 20.828 -9.823 -16.951 1.00 43.06 79 SER A O 1
#

pLDDT: mean 83.68, std 18.48, range [37.56, 97.69]

Organism: Vibrio cholerae (NCBI:txid666)

Solvent-accessible surface area (backbone atoms only — not comparable to full-atom values): 4491 Å² total; per-residue (Å²): 87,79,50,45,93,82,81,42,67,55,48,76,44,59,78,52,45,76,34,64,74,28,37,40,48,33,73,30,44,37,29,37,51,16,36,37,35,58,55,14,32,38,76,64,67,39,62,57,41,30,30,31,42,41,76,75,42,42,75,51,98,56,77,59,52,76,59,58,80,82,36,85,65,82,92,69,85,76,128

Radius of gyration: 12.36 Å; Cα contacts (8 Å, |Δi|>4): 192; chains: 1; bounding box: 27×22×36 Å

InterPro domains:
  IPR001451 Hexapeptide repeat [PF00132] (10-43)
  IPR011004 Trimeric LpxA-like superfamily [SSF51161] (8-62)
  IPR018357 Hexapeptide transferase, conserved site [PS00101] (18-46)
  IPR051159 Hexapeptide-repeat containing acetyltransferases [PTHR23416] (4-64)

Secondary structure (DSSP, 8-state):
-EE-SSS-PPEE-TT-EE-TT-EEESS-EE-TT-EE-TT-EE-S-B-TT-EEETTTTEE-SS---THHHHSS-------

Sequence (79 aa):
MIGSNQGQAATVGDCVYIGPHVSIVEDITIGDGSIIGAGSVVIRDVPPNSVVVGNPGRVLTRPSHQTYIRHPAPLESKS

Foldseek 3Di:
DWDAPVPATDAEEACEAEAACEYEYHHEYEAACEYEAHNEYDDYHHHHQWYWDDVPIDTDPDGNDPVCVVDVDDPDPPD